Protein AF-A0A561UKR1-F1 (afdb_monomer_lite)

Foldseek 3Di:
DDPLLVVLLVCVVVPHAQVVSCVVSVDDPVSNCCSNVVVVHHDDGDDPPPPVLVVLLVVLCVDPDPVSVVVSVVSVVVVVVVVVVVVVVVVVVVVVVVVVVVVVVVVVVVVVVVVVVVPPPPPPVPPDPDDPFDDPVLVVVLVVVCVVVVHDDDPDDGDDPVSSVVVCVVVVDPPDD

Organism: NCBI:txid281105

InterPro domains:
  IPR036625 E3-binding domain superfamily [G3DSA:4.10.320.10] (138-174)
  IPR055370 Lsr2, DNA-binding domain [PF23359] (135-169)

Secondary structure (DSSP, 8-state):
--HHHHHHHHHHHTT--HHHHHHHH---HHHHHHHHHHTTPPP--------HHHHHHHHHHH-SSHHHHHHHHHHHHHHHHHHHHHHHHHHHHHHHHHHHHHHHHHHHHHHHHHHHHHHS----------PPPPPHHHHHHHHHHHHHTT----SSSPPPHHHHHHHHHHS--S---

Sequence (177 aa):
MDAETAVAVSLYKNGATVADIAEVTGLTQHELAAAVTGTGAPFAVRTPTNDPSGMLITWGQQHGTKGMQRLAETARNALAGLQEAHRNEAVVEAARARVRAAREQLATAEQALRTAQGTAPKKSAAAAPAVPRPDRAEGALIREWARARGHQVGSAGAIAQDLIVAYRAEHPRADAA

pLDDT: mean 85.84, std 14.95, range [32.75, 98.62]

Structure (mmCIF, N/CA/C/O backbone):
data_AF-A0A561UKR1-F1
#
_entry.id   AF-A0A561UKR1-F1
#
loop_
_atom_site.group_PDB
_atom_site.id
_atom_site.type_symbol
_atom_site.label_atom_id
_atom_site.label_alt_id
_atom_site.label_comp_id
_atom_site.label_asym_id
_atom_site.label_entity_id
_atom_site.label_seq_id
_atom_site.pdbx_PDB_ins_code
_atom_site.Cartn_x
_atom_site.Cartn_y
_atom_site.Cartn_z
_atom_site.occupancy
_atom_site.B_iso_or_equiv
_atom_site.auth_seq_id
_atom_site.auth_comp_id
_atom_site.auth_asym_id
_atom_site.auth_atom_id
_atom_site.pdbx_PDB_model_num
ATOM 1 N N . MET A 1 1 ? 21.886 -22.296 24.055 1.00 61.59 1 MET A N 1
ATOM 2 C CA . MET A 1 1 ? 20.785 -21.328 23.889 1.00 61.59 1 MET A CA 1
ATOM 3 C C . MET A 1 1 ? 19.529 -22.119 24.153 1.00 61.59 1 MET A C 1
ATOM 5 O O . MET A 1 1 ? 19.283 -23.075 23.425 1.00 61.59 1 MET A O 1
ATOM 9 N N . ASP A 1 2 ? 18.846 -21.806 25.244 1.00 86.06 2 ASP A N 1
ATOM 10 C CA . ASP A 1 2 ? 17.784 -22.657 25.782 1.00 86.06 2 ASP A CA 1
ATOM 11 C C . ASP A 1 2 ? 16.459 -22.408 25.051 1.00 86.06 2 ASP A C 1
ATOM 13 O O . ASP A 1 2 ? 16.289 -21.382 24.381 1.00 86.06 2 ASP A O 1
ATOM 17 N N . ALA A 1 3 ? 15.537 -23.371 25.121 1.00 88.69 3 ALA A N 1
ATOM 18 C CA . ALA A 1 3 ? 14.294 -23.333 24.350 1.00 88.69 3 ALA A CA 1
ATOM 19 C C . ALA A 1 3 ? 13.429 -22.108 24.702 1.00 88.69 3 ALA A C 1
ATOM 21 O O . ALA A 1 3 ? 12.900 -21.456 23.801 1.00 88.69 3 ALA A O 1
ATOM 22 N N . GLU A 1 4 ? 13.352 -21.743 25.986 1.00 88.88 4 GLU A N 1
ATOM 23 C CA . GLU A 1 4 ? 12.609 -20.565 26.453 1.00 88.88 4 GLU A CA 1
ATOM 24 C C . GLU A 1 4 ? 13.195 -19.270 25.881 1.00 88.88 4 GLU A C 1
ATOM 26 O O . GLU A 1 4 ? 12.467 -18.420 25.372 1.00 88.88 4 GLU A O 1
ATOM 31 N N . THR A 1 5 ? 14.523 -19.159 25.858 1.00 90.06 5 THR A N 1
ATOM 32 C CA . THR A 1 5 ? 15.258 -18.016 25.305 1.00 90.06 5 THR A CA 1
ATOM 33 C C . THR A 1 5 ? 15.008 -17.846 23.805 1.00 90.06 5 THR A C 1
ATOM 35 O O . THR A 1 5 ? 14.832 -16.727 23.319 1.00 90.06 5 THR A O 1
ATOM 38 N N . ALA A 1 6 ? 14.944 -18.948 23.053 1.00 91.44 6 ALA A N 1
ATOM 39 C CA . ALA A 1 6 ? 14.635 -18.917 21.625 1.00 91.44 6 ALA A CA 1
ATOM 40 C C . ALA A 1 6 ? 13.186 -18.469 21.351 1.00 91.44 6 ALA A C 1
ATOM 42 O O . ALA A 1 6 ? 12.951 -17.644 20.461 1.00 91.44 6 ALA A O 1
ATOM 43 N N . VAL A 1 7 ? 12.221 -18.962 22.137 1.00 92.44 7 VAL A N 1
ATOM 44 C CA . VAL A 1 7 ? 10.812 -18.539 22.063 1.00 92.44 7 VAL A CA 1
ATOM 45 C C . VAL A 1 7 ? 10.679 -17.056 22.405 1.00 92.44 7 VAL A C 1
ATOM 47 O O . VAL A 1 7 ? 10.033 -16.311 21.671 1.00 92.44 7 VAL A O 1
ATOM 50 N N . ALA A 1 8 ? 11.356 -16.599 23.454 1.00 91.69 8 ALA A N 1
ATOM 51 C CA . ALA A 1 8 ? 11.307 -15.219 23.910 1.00 91.69 8 ALA A CA 1
ATOM 52 C C . ALA A 1 8 ? 11.859 -14.226 22.871 1.00 91.69 8 ALA A C 1
ATOM 54 O O . ALA A 1 8 ? 11.232 -13.206 22.579 1.00 91.69 8 ALA A O 1
ATOM 55 N N . VAL A 1 9 ? 12.992 -14.553 22.235 1.00 92.25 9 VAL A N 1
ATOM 56 C CA . VAL A 1 9 ? 13.556 -13.747 21.136 1.00 92.25 9 VAL A CA 1
ATOM 57 C C . VAL A 1 9 ? 12.621 -13.731 19.923 1.00 92.25 9 VAL A C 1
ATOM 59 O O . VAL A 1 9 ? 12.484 -12.696 19.267 1.00 92.25 9 VAL A O 1
ATOM 62 N N . SER A 1 10 ? 11.962 -14.852 19.621 1.00 91.81 10 SER A N 1
ATOM 63 C CA . SER A 1 10 ? 10.971 -14.936 18.541 1.00 91.81 10 SER A CA 1
ATOM 64 C C . SER A 1 10 ? 9.760 -14.036 18.814 1.00 91.81 10 SER A C 1
ATOM 66 O O . SER A 1 10 ? 9.402 -13.206 17.977 1.00 91.81 10 SER A O 1
ATOM 68 N N . LEU A 1 11 ? 9.182 -14.117 20.016 1.00 90.75 11 LEU A N 1
ATOM 69 C CA . LEU A 1 11 ? 8.066 -13.271 20.446 1.00 90.75 11 LEU A CA 1
ATOM 70 C C . LEU A 1 11 ? 8.440 -11.781 20.427 1.00 90.75 11 LEU A C 1
ATOM 72 O O . LEU A 1 11 ? 7.670 -10.959 19.928 1.00 90.75 11 LEU A O 1
ATOM 76 N N . TYR A 1 12 ? 9.652 -11.438 20.871 1.00 90.38 12 TYR A N 1
ATOM 77 C CA . TYR A 1 12 ? 10.167 -10.068 20.823 1.00 90.38 12 TYR A CA 1
ATOM 78 C C . TYR A 1 12 ? 10.285 -9.536 19.387 1.00 90.38 12 TYR A C 1
ATOM 80 O O . TYR A 1 12 ? 9.869 -8.411 19.098 1.00 90.38 12 TYR A O 1
ATOM 88 N N . LYS A 1 13 ? 10.798 -10.351 18.454 1.00 88.75 13 LYS A N 1
ATOM 89 C CA . LYS A 1 13 ? 10.875 -9.994 17.024 1.00 88.75 13 LYS A CA 1
ATOM 90 C C . LYS A 1 13 ? 9.493 -9.824 16.392 1.00 88.75 13 LYS A C 1
ATOM 92 O O . LYS A 1 13 ? 9.324 -8.949 15.547 1.00 88.75 13 LYS A O 1
ATOM 97 N N . ASN A 1 14 ? 8.510 -10.592 16.854 1.00 89.12 14 ASN A N 1
ATOM 98 C CA . ASN A 1 14 ? 7.108 -10.469 16.450 1.00 89.12 14 ASN A CA 1
ATOM 99 C C . ASN A 1 14 ? 6.381 -9.297 17.132 1.00 89.12 14 ASN A C 1
ATOM 101 O O . ASN A 1 14 ? 5.219 -9.032 16.836 1.00 89.12 14 ASN A O 1
ATOM 105 N N . GLY A 1 15 ? 7.070 -8.562 18.007 1.00 84.31 15 GLY A N 1
ATOM 106 C CA . GLY A 1 15 ? 6.594 -7.317 18.590 1.00 84.31 15 GLY A CA 1
ATOM 107 C C . GLY A 1 15 ? 5.811 -7.449 19.890 1.00 84.31 15 GLY A C 1
ATOM 108 O O . GLY A 1 15 ? 5.234 -6.446 20.310 1.00 84.31 15 GLY A O 1
ATOM 109 N N . ALA A 1 16 ? 5.823 -8.624 20.529 1.00 85.38 16 ALA A N 1
ATOM 110 C CA . ALA A 1 16 ? 5.281 -8.805 21.874 1.00 85.38 16 ALA A CA 1
ATOM 111 C C . ALA A 1 16 ? 5.989 -7.886 22.884 1.00 85.38 16 ALA A C 1
ATOM 113 O O . ALA A 1 16 ? 7.169 -7.541 22.716 1.00 85.38 16 ALA A O 1
ATOM 114 N N . THR A 1 17 ? 5.271 -7.460 23.926 1.00 88.31 17 THR A N 1
ATOM 115 C CA . THR A 1 17 ? 5.877 -6.628 24.969 1.00 88.31 17 THR A CA 1
ATOM 116 C C . THR A 1 17 ? 6.765 -7.473 25.880 1.00 88.31 17 THR A C 1
ATOM 118 O O . THR A 1 17 ? 6.627 -8.691 25.967 1.00 88.31 17 THR A O 1
ATOM 121 N N . VAL A 1 18 ? 7.695 -6.826 26.588 1.00 88.75 18 VAL A N 1
ATOM 122 C CA . VAL A 1 18 ? 8.564 -7.512 27.561 1.00 88.75 18 VAL A CA 1
ATOM 123 C C . VAL A 1 18 ? 7.737 -8.187 28.662 1.00 88.75 18 VAL A C 1
ATOM 125 O O . VAL A 1 18 ? 8.125 -9.251 29.129 1.00 88.75 18 VAL A O 1
ATOM 128 N N . ALA A 1 19 ? 6.597 -7.597 29.038 1.00 86.75 19 ALA A N 1
ATOM 129 C CA . ALA A 1 19 ? 5.683 -8.160 30.026 1.00 86.75 19 ALA A CA 1
ATOM 130 C C . ALA A 1 19 ? 5.014 -9.447 29.517 1.00 86.75 19 ALA A C 1
ATOM 132 O O . ALA A 1 19 ? 5.069 -10.457 30.211 1.00 86.75 19 ALA A O 1
ATOM 133 N N . ASP A 1 20 ? 4.483 -9.441 28.288 1.00 86.62 20 ASP A N 1
ATOM 134 C CA . ASP A 1 20 ? 3.850 -10.630 27.689 1.00 86.62 20 ASP A CA 1
ATOM 135 C C . ASP A 1 20 ? 4.857 -11.778 27.532 1.00 86.62 20 ASP A C 1
ATOM 137 O O . ASP A 1 20 ? 4.548 -12.947 27.751 1.00 86.62 20 ASP A O 1
ATOM 141 N N . ILE A 1 21 ? 6.096 -11.446 27.158 1.00 89.94 21 ILE A N 1
ATOM 142 C CA . ILE A 1 21 ? 7.167 -12.434 27.011 1.00 89.94 21 ILE A CA 1
ATOM 143 C C . ILE A 1 21 ? 7.551 -13.005 28.376 1.00 89.94 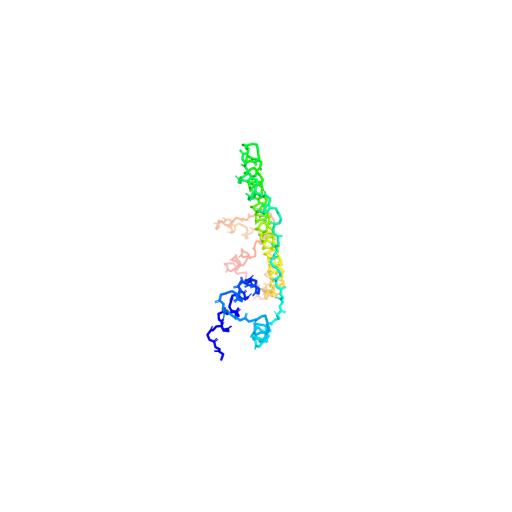21 ILE A C 1
ATOM 145 O O . ILE A 1 21 ? 7.674 -14.219 28.503 1.00 89.94 21 ILE A O 1
ATOM 149 N N . ALA A 1 22 ? 7.696 -12.153 29.394 1.00 90.31 22 ALA A N 1
ATOM 150 C CA . 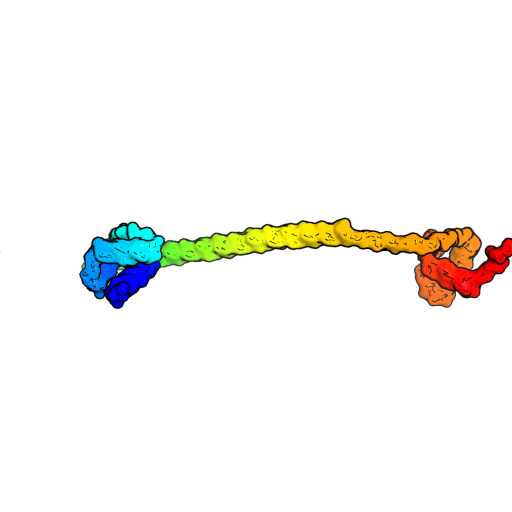ALA A 1 22 ? 8.004 -12.584 30.754 1.00 90.31 22 ALA A CA 1
ATOM 151 C C . ALA A 1 22 ? 6.905 -13.484 31.341 1.00 90.31 22 ALA A C 1
ATOM 153 O O . ALA A 1 22 ? 7.220 -14.455 32.023 1.00 90.31 22 ALA A O 1
ATOM 154 N N . GLU A 1 23 ? 5.633 -13.209 31.042 1.00 91.00 23 GLU A N 1
ATOM 155 C CA . GLU A 1 23 ? 4.504 -14.048 31.461 1.00 91.00 23 GLU A CA 1
ATOM 156 C C . GLU A 1 23 ? 4.547 -15.440 30.811 1.00 91.00 23 GLU A C 1
ATOM 158 O O . GLU A 1 23 ? 4.338 -16.446 31.487 1.00 91.00 23 GLU A O 1
ATOM 163 N N . VAL A 1 24 ? 4.859 -15.515 29.514 1.00 91.31 24 VAL A N 1
ATOM 164 C CA . VAL A 1 24 ? 4.854 -16.779 28.758 1.00 91.31 24 VAL A CA 1
ATOM 165 C C . VAL A 1 24 ? 6.103 -17.622 29.010 1.00 91.31 24 VAL A C 1
ATOM 167 O O . VAL A 1 24 ? 6.012 -18.846 29.075 1.00 91.31 24 VAL A O 1
ATOM 170 N N . THR A 1 25 ? 7.278 -16.999 29.111 1.00 92.19 25 THR A N 1
ATOM 171 C CA . THR A 1 25 ? 8.557 -17.724 29.189 1.00 92.19 25 THR A CA 1
ATOM 172 C C . THR A 1 25 ? 9.159 -17.742 30.589 1.00 92.19 25 THR A C 1
ATOM 174 O O . THR A 1 25 ? 10.189 -18.378 30.782 1.00 92.19 25 THR A O 1
ATOM 177 N N . GLY A 1 26 ? 8.578 -17.014 31.549 1.00 92.06 26 GLY A N 1
ATOM 178 C CA . GLY A 1 26 ? 9.116 -16.864 32.905 1.00 92.06 26 GLY A CA 1
ATOM 179 C C . GLY A 1 26 ? 10.441 -16.095 32.982 1.00 92.06 26 GLY A C 1
ATOM 180 O O . GLY A 1 26 ? 11.027 -16.003 34.058 1.00 92.06 26 GLY A O 1
ATOM 181 N N . LEU A 1 27 ? 10.925 -15.548 31.860 1.00 91.19 27 LEU A N 1
ATOM 182 C CA . LEU A 1 27 ? 12.202 -14.840 31.798 1.00 91.19 27 LEU A CA 1
ATOM 183 C C . LEU A 1 27 ? 12.051 -13.430 32.351 1.00 91.19 27 LEU A C 1
ATOM 185 O O . LEU A 1 27 ? 11.117 -12.697 32.020 1.00 91.19 27 LEU A O 1
ATOM 189 N N . THR A 1 28 ? 13.029 -13.011 33.139 1.00 91.69 28 THR A N 1
ATOM 190 C CA . THR A 1 28 ? 13.120 -11.625 33.581 1.00 91.69 28 THR A CA 1
ATOM 191 C C . THR A 1 28 ? 13.482 -10.704 32.416 1.00 91.69 28 THR A C 1
ATOM 193 O O . THR A 1 28 ? 14.085 -11.103 31.416 1.00 91.69 28 THR A O 1
ATOM 196 N N . GLN A 1 29 ? 13.184 -9.411 32.564 1.00 90.12 29 GLN A N 1
ATOM 197 C CA . GLN A 1 29 ? 13.594 -8.390 31.597 1.00 90.12 29 GLN A CA 1
ATOM 198 C C . GLN A 1 29 ? 15.108 -8.413 31.326 1.00 90.12 29 GLN A C 1
ATOM 200 O O . GLN A 1 29 ? 15.529 -8.158 30.199 1.00 90.12 29 GLN A O 1
ATOM 205 N N . HIS A 1 30 ? 15.925 -8.698 32.345 1.00 91.94 30 HIS A N 1
ATOM 206 C CA . HIS A 1 30 ? 17.378 -8.747 32.203 1.00 91.94 30 HIS A CA 1
ATOM 207 C C . HIS A 1 30 ? 17.823 -9.925 31.326 1.00 91.94 30 HIS A C 1
ATOM 209 O O . HIS A 1 30 ? 18.630 -9.744 30.415 1.00 91.94 30 HIS A O 1
ATOM 215 N N . GLU A 1 31 ? 17.244 -11.106 31.542 1.00 92.38 31 GLU A N 1
ATOM 216 C CA . GLU A 1 31 ? 17.530 -12.304 30.745 1.00 92.38 31 GLU A CA 1
ATOM 217 C C . GLU A 1 31 ? 17.046 -12.146 29.302 1.00 92.38 31 GLU A C 1
ATOM 219 O O . GLU A 1 31 ? 17.773 -12.472 28.363 1.00 92.38 31 GLU A O 1
ATOM 224 N N . LEU A 1 32 ? 15.866 -11.551 29.103 1.00 90.69 32 LEU A N 1
ATOM 225 C CA . LEU A 1 32 ? 15.364 -11.228 27.770 1.00 90.69 32 LEU A CA 1
ATOM 226 C C . LEU A 1 32 ? 16.259 -10.208 27.050 1.00 90.69 32 LEU A C 1
ATOM 228 O O . LEU A 1 32 ? 16.541 -10.360 25.860 1.00 90.69 32 LEU A O 1
ATOM 232 N N . ALA A 1 33 ? 16.734 -9.181 27.759 1.00 91.88 33 ALA A N 1
ATOM 233 C CA . ALA A 1 33 ? 17.645 -8.189 27.199 1.00 91.88 33 ALA A CA 1
ATOM 234 C C . ALA A 1 33 ? 18.963 -8.830 26.753 1.00 91.88 33 ALA A C 1
ATOM 236 O O . ALA A 1 33 ? 19.423 -8.573 25.636 1.00 91.88 33 ALA A O 1
ATOM 237 N N . ALA A 1 34 ? 19.539 -9.704 27.582 1.00 92.44 34 ALA A N 1
ATOM 238 C CA . ALA A 1 34 ? 20.742 -10.461 27.248 1.00 92.44 34 ALA A CA 1
ATOM 239 C C . ALA A 1 34 ? 20.515 -11.382 26.035 1.00 92.44 34 ALA A C 1
ATOM 241 O O . ALA A 1 34 ? 21.342 -11.435 25.126 1.00 92.44 34 ALA A O 1
ATOM 242 N N . ALA A 1 35 ? 19.359 -12.044 25.969 1.00 90.88 35 ALA A N 1
ATOM 243 C CA . ALA A 1 35 ? 18.994 -12.927 24.868 1.00 90.88 35 ALA A CA 1
ATOM 244 C C . ALA A 1 35 ? 18.854 -12.188 23.530 1.00 90.88 35 ALA A C 1
ATOM 246 O O . ALA A 1 35 ? 19.402 -12.615 22.514 1.00 90.88 35 ALA A O 1
ATOM 247 N N . VAL A 1 36 ? 18.140 -11.060 23.522 1.00 90.62 36 VAL A N 1
ATOM 248 C CA . VAL A 1 36 ? 17.907 -10.255 22.316 1.00 90.62 36 VAL A CA 1
ATOM 249 C C . VAL A 1 36 ? 19.209 -9.613 21.835 1.00 90.62 36 VAL A C 1
ATOM 251 O O . VAL A 1 36 ? 19.549 -9.741 20.654 1.00 90.62 36 VAL A O 1
ATOM 254 N N . THR A 1 37 ? 19.977 -8.998 22.739 1.00 91.75 37 THR A N 1
ATOM 255 C CA . THR A 1 37 ? 21.264 -8.368 22.393 1.00 91.75 37 THR A CA 1
ATOM 256 C C . THR A 1 37 ? 22.307 -9.389 21.942 1.00 91.75 37 THR A C 1
ATOM 258 O O . THR A 1 37 ? 23.048 -9.115 20.998 1.00 91.75 37 THR A O 1
ATOM 261 N N . GLY A 1 38 ? 22.295 -10.603 22.503 1.00 88.75 38 GLY A N 1
ATOM 262 C CA . GLY A 1 38 ? 23.124 -11.726 22.054 1.00 88.75 38 GLY A CA 1
ATOM 263 C C . GLY A 1 38 ? 22.870 -12.157 20.604 1.00 88.75 38 GLY A C 1
ATOM 264 O O . GLY A 1 38 ? 23.745 -12.755 19.984 1.00 88.75 38 GLY A O 1
ATOM 265 N N . THR A 1 39 ? 21.715 -11.810 20.022 1.00 88.00 39 THR A N 1
ATOM 266 C CA . THR A 1 39 ? 21.425 -12.030 18.589 1.00 88.00 39 THR A CA 1
ATOM 267 C C . THR A 1 39 ? 21.820 -10.862 17.680 1.00 88.00 39 THR A C 1
ATOM 269 O O . THR A 1 39 ? 21.531 -10.896 16.485 1.00 88.00 39 THR A O 1
ATOM 272 N N . GLY A 1 40 ? 22.452 -9.820 18.229 1.00 87.62 40 GLY A N 1
ATOM 273 C CA . GLY A 1 40 ? 22.798 -8.592 17.507 1.00 87.62 40 GLY A CA 1
ATOM 274 C C . GLY A 1 40 ? 21.616 -7.643 17.284 1.00 87.62 40 GLY A C 1
ATOM 275 O O . GLY A 1 40 ? 21.753 -6.652 16.571 1.00 87.62 40 GLY A O 1
ATOM 276 N N . ALA A 1 41 ? 20.453 -7.927 17.880 1.00 85.00 41 ALA A N 1
ATOM 277 C CA . ALA A 1 41 ? 19.281 -7.066 17.801 1.00 85.00 41 ALA A CA 1
ATOM 278 C C . ALA A 1 41 ? 19.264 -6.051 18.961 1.00 85.00 41 ALA A C 1
ATOM 280 O O . ALA A 1 41 ? 19.576 -6.413 20.098 1.00 85.00 41 ALA A O 1
ATOM 281 N N . PRO A 1 42 ? 18.864 -4.788 18.722 1.00 86.44 42 PRO A N 1
ATOM 282 C CA . PRO A 1 42 ? 18.699 -3.822 19.797 1.00 86.44 42 PRO A CA 1
ATOM 283 C C . PRO A 1 42 ? 17.514 -4.213 20.691 1.00 86.44 42 PRO A C 1
ATOM 285 O O . PRO A 1 42 ? 16.387 -4.423 20.223 1.00 86.44 42 PRO A O 1
ATOM 288 N N . PHE A 1 43 ? 17.768 -4.291 21.995 1.00 89.25 43 PHE A N 1
ATOM 289 C CA . PHE A 1 43 ? 16.722 -4.468 22.992 1.00 89.25 43 PHE A CA 1
ATOM 290 C C . PHE A 1 43 ? 16.117 -3.113 23.372 1.00 89.25 43 PHE A C 1
ATOM 292 O O . PHE A 1 43 ? 16.828 -2.177 23.729 1.00 89.25 43 PHE A O 1
ATOM 299 N N . ALA A 1 44 ? 14.796 -3.023 23.308 1.00 85.31 44 ALA A N 1
ATOM 300 C CA . ALA A 1 44 ? 14.007 -1.865 23.672 1.00 85.31 44 ALA A CA 1
ATOM 301 C C . ALA A 1 44 ? 12.779 -2.350 24.441 1.00 85.31 44 ALA A C 1
ATOM 303 O O . ALA A 1 44 ? 12.026 -3.206 23.971 1.00 85.31 44 ALA A O 1
ATOM 304 N N . VAL A 1 45 ? 12.568 -1.786 25.628 1.00 79.62 45 VAL A N 1
ATOM 305 C CA . VAL A 1 45 ? 11.369 -2.067 26.416 1.00 79.62 45 VAL A CA 1
ATOM 306 C C . VAL A 1 45 ? 10.187 -1.416 25.711 1.00 79.62 45 VAL A C 1
ATOM 308 O O . VAL A 1 45 ? 10.051 -0.194 25.702 1.00 79.62 45 VAL A O 1
ATOM 311 N N . ARG A 1 46 ? 9.335 -2.238 25.099 1.00 73.75 46 ARG A N 1
ATOM 312 C CA . ARG A 1 46 ? 8.042 -1.791 24.585 1.00 73.75 46 ARG A CA 1
ATOM 313 C C . ARG A 1 46 ? 7.099 -1.705 25.770 1.00 73.75 46 ARG A C 1
ATOM 315 O O . ARG A 1 46 ? 6.735 -2.734 26.338 1.00 73.75 46 ARG A O 1
ATOM 322 N N . THR A 1 47 ? 6.750 -0.492 26.174 1.00 63.03 47 THR A N 1
ATOM 323 C CA . THR A 1 47 ? 5.665 -0.313 27.130 1.00 63.03 47 THR A CA 1
ATOM 324 C C . THR A 1 47 ? 4.363 -0.754 26.464 1.00 63.03 47 THR A C 1
ATOM 326 O O . THR A 1 47 ? 4.171 -0.474 25.273 1.00 63.03 47 THR A O 1
ATOM 329 N N . PRO A 1 48 ? 3.466 -1.450 27.187 1.00 61.72 48 PRO A N 1
ATOM 330 C CA . PRO A 1 48 ? 2.111 -1.622 26.702 1.00 61.72 48 PRO A CA 1
ATOM 331 C C . PRO A 1 48 ? 1.589 -0.219 26.427 1.00 61.72 48 PRO A C 1
ATOM 333 O O . PRO A 1 48 ? 1.582 0.650 27.304 1.00 61.72 48 PRO A O 1
ATOM 336 N N . THR A 1 49 ? 1.256 0.040 25.167 1.00 61.03 49 THR A N 1
ATOM 337 C CA . THR A 1 49 ? 0.557 1.267 24.828 1.00 61.03 49 THR A CA 1
ATOM 338 C C . THR A 1 49 ? -0.775 1.134 25.537 1.00 61.03 49 THR A C 1
ATOM 340 O O . THR A 1 49 ? -1.617 0.349 25.110 1.00 61.03 49 THR A O 1
ATOM 343 N N . ASN A 1 50 ? -0.928 1.817 26.675 1.00 66.44 50 ASN A N 1
ATOM 344 C CA . ASN A 1 50 ? -2.246 2.040 27.239 1.00 66.44 50 ASN A CA 1
ATOM 345 C C . ASN A 1 50 ? -3.063 2.600 26.079 1.00 66.44 50 ASN A C 1
ATOM 347 O O . ASN A 1 50 ? -2.709 3.650 25.545 1.00 66.44 50 ASN A O 1
ATOM 351 N N . ASP A 1 51 ? -4.067 1.854 25.630 1.00 81.44 51 ASP A N 1
ATOM 352 C CA . ASP A 1 51 ? -5.058 2.324 24.676 1.00 81.44 51 ASP A CA 1
ATOM 353 C C . ASP A 1 51 ? -6.212 2.898 25.507 1.00 81.44 51 ASP A C 1
ATOM 355 O O . ASP A 1 51 ? -7.187 2.190 25.790 1.00 81.44 51 ASP A O 1
ATOM 359 N N . PRO A 1 52 ? -6.102 4.159 25.981 1.00 84.50 52 PRO A N 1
ATOM 360 C CA . PRO A 1 52 ? -7.133 4.758 26.816 1.00 84.50 52 PRO A CA 1
ATOM 361 C C . PRO A 1 52 ? -8.478 4.787 26.086 1.00 84.50 52 PRO A C 1
ATOM 363 O O . PRO A 1 52 ? -9.524 4.679 26.721 1.00 84.50 52 PRO A O 1
ATOM 366 N N . SER A 1 53 ? -8.462 4.873 24.754 1.00 86.31 53 SER A N 1
ATOM 367 C CA . SER A 1 53 ? -9.665 4.862 23.924 1.00 86.31 53 SER A CA 1
ATOM 368 C C . SER A 1 53 ? -10.340 3.490 23.958 1.00 86.31 53 SER A C 1
ATOM 370 O O . SER A 1 53 ? -11.542 3.405 24.211 1.00 86.31 53 SER A O 1
ATOM 372 N N . GLY A 1 54 ? -9.574 2.410 23.779 1.00 89.00 54 GLY A N 1
ATOM 373 C CA . GLY A 1 54 ? -10.064 1.034 23.891 1.00 89.00 54 GLY A CA 1
ATOM 374 C C . GLY A 1 54 ? -10.626 0.711 25.279 1.00 89.00 54 GLY A C 1
ATOM 375 O O . GLY A 1 54 ? -11.693 0.095 25.391 1.00 89.00 54 GLY A O 1
ATOM 376 N N . MET A 1 55 ? -9.976 1.197 26.341 1.00 92.69 55 MET A N 1
ATOM 377 C CA . MET A 1 55 ? -10.470 1.051 27.716 1.00 92.69 55 MET A CA 1
ATOM 378 C C . MET A 1 55 ? -11.802 1.784 27.936 1.00 92.69 55 MET A C 1
ATOM 380 O O . MET A 1 55 ? -12.734 1.204 28.494 1.00 92.69 55 MET A O 1
ATOM 384 N N . LEU A 1 56 ? -11.929 3.029 27.461 1.00 95.19 56 LEU A N 1
ATOM 385 C CA . LEU A 1 56 ? -13.166 3.813 27.573 1.00 95.19 56 LEU A CA 1
ATOM 386 C C . LEU A 1 56 ? -14.323 3.195 26.780 1.00 95.19 56 LEU A C 1
ATOM 388 O O . LEU A 1 56 ? -15.454 3.163 27.266 1.00 95.19 56 LEU A O 1
ATOM 392 N N . ILE A 1 57 ? -14.049 2.667 25.585 1.00 95.81 57 ILE A N 1
ATOM 393 C CA . ILE A 1 57 ? -15.051 1.961 24.776 1.00 95.81 57 ILE A CA 1
ATOM 394 C C . ILE A 1 57 ? -15.518 0.693 25.498 1.00 95.81 57 ILE A C 1
ATOM 396 O O . ILE A 1 57 ? -16.720 0.441 25.574 1.00 95.81 57 ILE A O 1
ATOM 400 N N . THR A 1 58 ? -14.591 -0.075 26.074 1.00 96.06 58 THR A N 1
ATOM 401 C CA . THR A 1 58 ? -14.918 -1.292 26.835 1.00 96.06 58 THR A CA 1
ATOM 402 C C . THR A 1 58 ? -15.777 -0.967 28.060 1.00 96.06 58 THR A C 1
ATOM 404 O O . THR A 1 58 ? -16.810 -1.601 28.280 1.00 96.06 58 THR A O 1
ATOM 407 N N . TRP A 1 59 ? -15.414 0.074 28.815 1.00 96.88 59 TRP A N 1
ATOM 408 C CA . TRP A 1 59 ? -16.214 0.569 29.937 1.00 96.88 59 TRP A CA 1
ATOM 409 C C . TRP A 1 59 ? -17.615 1.020 29.491 1.00 96.88 59 TRP A C 1
ATOM 411 O O . TRP A 1 59 ? -18.616 0.646 30.103 1.00 96.88 59 TRP A O 1
ATOM 421 N N . GLY A 1 60 ? -17.711 1.764 28.384 1.00 97.25 60 GLY A N 1
ATOM 422 C CA . GLY A 1 60 ? -18.984 2.247 27.847 1.00 97.25 60 GLY A CA 1
ATOM 423 C C . GLY A 1 60 ? -19.924 1.123 27.392 1.00 97.25 60 GLY A C 1
ATOM 424 O O . GLY A 1 60 ? -21.138 1.231 27.565 1.00 97.25 60 GLY A O 1
ATOM 425 N N . GLN A 1 61 ? -19.383 0.013 26.879 1.00 96.75 61 GLN A N 1
ATOM 426 C CA . GLN A 1 61 ? -20.157 -1.183 26.513 1.00 96.75 61 GLN A CA 1
ATOM 427 C C . GLN A 1 61 ? -20.728 -1.919 27.732 1.00 96.75 61 GLN A C 1
ATOM 429 O O . GLN A 1 61 ? -21.839 -2.443 27.668 1.00 96.75 61 GLN A O 1
ATOM 434 N N . GLN A 1 62 ? -19.990 -1.941 28.842 1.00 97.25 62 GLN A N 1
ATOM 435 C CA . GLN A 1 62 ? -20.414 -2.569 30.098 1.00 97.25 62 GLN A CA 1
ATOM 436 C C . GLN A 1 62 ? -21.321 -1.660 30.942 1.00 97.25 62 GLN A C 1
ATOM 438 O O . GLN A 1 62 ? -21.847 -2.080 31.972 1.00 97.25 62 GLN A O 1
ATOM 443 N N . HIS A 1 63 ? -21.532 -0.414 30.512 1.00 97.25 63 HIS A N 1
ATOM 444 C CA . HIS A 1 63 ? -22.334 0.555 31.243 1.00 97.25 63 HIS A CA 1
ATOM 445 C C . HIS A 1 63 ? -23.813 0.139 31.313 1.00 97.25 63 HIS A C 1
ATOM 447 O O . HIS A 1 63 ? -24.377 -0.373 30.346 1.00 97.25 63 HIS A O 1
ATOM 453 N N . GLY A 1 64 ? -24.484 0.415 32.436 1.00 96.25 64 GLY A N 1
ATOM 454 C CA . GLY A 1 64 ? -25.883 0.011 32.658 1.00 96.25 64 GLY A CA 1
ATOM 455 C C . GLY A 1 64 ? -26.922 0.770 31.817 1.00 96.25 64 GLY A C 1
ATOM 456 O O . GLY A 1 64 ? -28.072 0.349 31.717 1.00 96.25 64 GLY A O 1
ATOM 457 N N . THR A 1 65 ? -26.538 1.886 31.191 1.00 98.38 65 THR A N 1
ATOM 458 C CA . THR A 1 65 ? -27.446 2.729 30.396 1.00 98.38 65 THR A CA 1
ATOM 459 C C . THR A 1 65 ? -27.274 2.497 28.895 1.00 98.38 65 THR A C 1
ATOM 461 O O . THR A 1 65 ? -26.162 2.462 28.369 1.00 98.38 65 THR A O 1
ATOM 464 N N . LYS A 1 66 ? -28.391 2.420 28.159 1.00 98.06 66 LYS A N 1
ATOM 465 C CA . LYS A 1 66 ? -28.384 2.196 26.700 1.00 98.06 66 LYS A CA 1
ATOM 466 C C . LYS A 1 66 ? -27.713 3.316 25.900 1.00 98.06 66 LYS A C 1
ATOM 468 O O . LYS A 1 66 ? -27.166 3.048 24.836 1.00 98.06 66 LYS A O 1
ATOM 473 N N . GLY A 1 67 ? -27.735 4.551 26.405 1.00 97.81 67 GLY A N 1
ATOM 474 C CA . GLY A 1 67 ? -27.065 5.686 25.763 1.00 97.81 67 GLY A CA 1
ATOM 475 C C . GLY A 1 67 ? -25.548 5.504 25.682 1.00 97.81 67 GLY A C 1
ATOM 476 O O . GLY A 1 67 ? -24.974 5.674 24.611 1.00 97.81 67 GLY A O 1
ATOM 477 N N . MET A 1 68 ? -24.915 5.078 26.781 1.00 97.75 68 MET A N 1
ATOM 478 C CA . MET A 1 68 ? -23.464 4.849 26.823 1.00 97.75 68 MET A CA 1
ATOM 479 C C . MET A 1 68 ? -23.046 3.644 25.980 1.00 97.75 68 MET A C 1
ATOM 481 O O . MET A 1 68 ? -22.063 3.729 25.248 1.00 97.75 68 MET A O 1
ATOM 485 N N . GLN A 1 69 ? -23.848 2.574 25.986 1.00 98.19 69 GLN A N 1
ATOM 486 C CA . GLN A 1 69 ? -23.616 1.408 25.125 1.00 98.19 69 GLN A CA 1
ATOM 487 C C . GLN A 1 69 ? -23.603 1.802 23.638 1.00 98.19 69 GLN A C 1
ATOM 489 O O . GLN A 1 69 ? -22.668 1.459 22.915 1.00 98.19 69 GLN A O 1
ATOM 494 N N . ARG A 1 70 ? -24.595 2.590 23.192 1.00 98.38 70 ARG A N 1
ATOM 495 C CA . ARG A 1 70 ? -24.667 3.094 21.806 1.00 98.38 70 ARG A CA 1
ATOM 496 C C . ARG A 1 70 ? -23.502 4.016 21.454 1.00 98.38 70 ARG A C 1
ATOM 498 O O . ARG A 1 70 ? -22.990 3.953 20.337 1.00 98.38 70 ARG A O 1
ATOM 505 N N . LEU A 1 71 ? -23.078 4.870 22.388 1.00 98.06 71 LEU A N 1
ATOM 506 C CA . LEU A 1 71 ? -21.936 5.759 22.178 1.00 98.06 71 LEU A CA 1
ATOM 507 C C . LEU A 1 71 ? -20.641 4.959 21.988 1.00 98.06 71 LEU A C 1
ATOM 509 O O . LEU A 1 71 ? -19.885 5.233 21.059 1.00 98.06 71 LEU A O 1
ATOM 513 N N . ALA A 1 72 ? -20.418 3.934 22.813 1.00 97.69 72 ALA A N 1
ATOM 514 C CA . ALA A 1 72 ? -19.254 3.063 22.702 1.00 97.69 72 ALA A CA 1
ATOM 515 C C . ALA A 1 72 ? -19.247 2.251 21.396 1.00 97.69 72 ALA A C 1
ATOM 517 O O . ALA A 1 72 ? -18.203 2.110 20.758 1.00 97.69 72 ALA A O 1
ATOM 518 N N . GLU A 1 73 ? -20.405 1.752 20.959 1.00 97.69 73 GLU A N 1
ATOM 519 C CA . GLU A 1 73 ? -20.548 1.078 19.664 1.00 97.69 73 GLU A CA 1
ATOM 520 C C . GLU A 1 73 ? -20.245 2.025 18.493 1.00 97.69 73 GLU A C 1
ATOM 522 O O . GLU A 1 73 ? -19.473 1.686 17.596 1.00 97.69 73 GLU A O 1
ATOM 527 N N . THR A 1 74 ? -20.770 3.252 18.544 1.00 98.12 74 THR A N 1
ATOM 528 C CA . THR A 1 74 ? -20.499 4.288 17.536 1.00 98.12 74 THR A CA 1
ATOM 529 C C . THR A 1 74 ? -19.008 4.619 17.471 1.00 98.12 74 THR A C 1
ATOM 531 O O . THR A 1 74 ? -18.432 4.660 16.385 1.00 98.12 74 THR A O 1
ATOM 534 N N . ALA A 1 75 ? -18.360 4.799 18.625 1.00 97.56 75 ALA A N 1
ATOM 535 C CA . ALA A 1 75 ? -16.927 5.068 18.708 1.00 97.56 75 ALA A CA 1
ATOM 536 C C . ALA A 1 75 ? -16.091 3.913 18.136 1.00 97.56 75 ALA A C 1
ATOM 538 O O . ALA A 1 75 ? -15.154 4.150 17.374 1.00 97.56 75 ALA A O 1
ATOM 539 N N . ARG A 1 76 ? -16.461 2.660 18.434 1.00 96.50 76 ARG A N 1
ATOM 540 C CA . ARG A 1 76 ? -15.802 1.474 17.870 1.00 96.50 76 ARG A CA 1
ATOM 541 C C . ARG A 1 76 ? -15.899 1.448 16.345 1.00 96.50 76 ARG A C 1
ATOM 543 O O . ARG A 1 76 ? -14.892 1.228 15.678 1.00 96.50 76 ARG A O 1
ATOM 550 N N . ASN A 1 77 ? -17.087 1.700 15.802 1.00 97.50 77 ASN A N 1
ATOM 551 C CA . ASN A 1 77 ? -17.307 1.720 14.357 1.00 97.50 77 ASN A CA 1
ATOM 552 C C . ASN A 1 77 ? -16.526 2.859 13.684 1.00 97.50 77 ASN A C 1
ATOM 554 O O . ASN A 1 77 ? -15.913 2.650 12.639 1.00 97.50 77 ASN A O 1
ATOM 558 N N . ALA A 1 78 ? -16.477 4.040 14.308 1.00 97.62 78 ALA A N 1
ATOM 559 C CA . ALA A 1 78 ? -15.693 5.169 13.814 1.00 97.62 78 ALA A CA 1
ATOM 560 C C . ALA A 1 78 ? -14.184 4.865 13.791 1.00 97.62 78 ALA A C 1
ATOM 562 O O . ALA A 1 78 ? -13.520 5.135 12.791 1.00 97.62 78 ALA A O 1
ATOM 563 N N . LEU A 1 79 ? -13.645 4.253 14.852 1.00 96.56 79 LEU A N 1
ATOM 564 C CA . LEU A 1 79 ? -12.239 3.836 14.894 1.00 96.56 79 LEU A CA 1
ATOM 565 C C . LEU A 1 79 ? -11.923 2.781 13.833 1.00 96.56 79 LEU A C 1
ATOM 567 O O . LEU A 1 79 ? -10.898 2.888 13.163 1.00 96.56 79 LEU A O 1
ATOM 571 N N . ALA A 1 80 ? -12.804 1.796 13.641 1.00 94.31 80 ALA A N 1
ATOM 572 C CA . ALA A 1 80 ? -12.643 0.802 12.584 1.00 94.31 80 ALA A CA 1
ATOM 573 C C . ALA A 1 80 ? -12.601 1.461 11.193 1.00 94.31 80 ALA A C 1
ATOM 575 O O . ALA A 1 80 ? -11.716 1.146 10.395 1.00 94.31 80 ALA A O 1
ATOM 576 N N . GLY A 1 81 ? -13.487 2.432 10.942 1.00 96.88 81 GLY A N 1
ATOM 577 C CA . GLY A 1 81 ? -13.504 3.211 9.703 1.00 96.88 81 GLY A CA 1
ATOM 578 C C . GLY A 1 81 ? -12.224 4.024 9.482 1.00 96.88 81 GLY A C 1
ATOM 579 O O . GLY A 1 81 ? -11.663 3.997 8.390 1.00 96.88 81 GLY A O 1
ATOM 580 N N . LEU A 1 82 ? -11.703 4.692 10.517 1.00 97.50 82 LEU A N 1
ATOM 581 C CA . LEU A 1 82 ? -10.433 5.428 10.430 1.00 97.50 82 LEU A CA 1
ATOM 582 C C . LEU A 1 82 ? -9.241 4.502 10.164 1.00 97.50 82 LEU A C 1
ATOM 584 O O . LEU A 1 82 ? -8.380 4.819 9.345 1.00 97.50 82 LEU A O 1
ATOM 588 N N . GLN A 1 83 ? -9.195 3.342 10.822 1.00 96.00 83 GLN A N 1
ATOM 589 C CA . GLN A 1 83 ? -8.147 2.349 10.586 1.00 96.00 83 GLN A CA 1
ATOM 590 C C . GLN A 1 83 ? -8.186 1.811 9.152 1.00 96.00 83 GLN A C 1
ATOM 592 O O . GLN A 1 83 ? -7.138 1.597 8.542 1.00 96.00 83 GLN A O 1
ATOM 597 N N . GLU A 1 84 ? -9.378 1.584 8.604 1.00 95.31 84 GLU A N 1
ATOM 598 C CA . GLU A 1 84 ? -9.545 1.176 7.212 1.00 95.31 84 GLU A CA 1
ATOM 599 C C . GLU A 1 84 ? -9.114 2.274 6.236 1.00 95.31 84 GLU A C 1
ATOM 601 O O . GLU A 1 84 ? -8.334 1.993 5.325 1.00 95.31 84 GLU A O 1
ATOM 606 N N . ALA A 1 85 ? -9.528 3.522 6.467 1.00 95.94 85 ALA A N 1
ATOM 607 C CA . ALA A 1 85 ? -9.104 4.667 5.665 1.00 95.94 85 ALA A CA 1
ATOM 608 C C . ALA A 1 85 ? -7.574 4.806 5.644 1.00 95.94 85 ALA A C 1
ATOM 610 O O . ALA A 1 85 ? -6.980 4.882 4.571 1.00 95.94 85 ALA A O 1
ATOM 611 N N . HIS A 1 86 ? -6.925 4.715 6.807 1.00 96.69 86 HIS A N 1
ATOM 612 C CA . HIS A 1 86 ? -5.468 4.778 6.913 1.00 96.69 86 HIS A CA 1
ATOM 613 C C . HIS A 1 86 ? -4.767 3.637 6.149 1.00 96.69 86 HIS A C 1
ATOM 615 O O . HIS A 1 86 ? -3.770 3.856 5.460 1.00 96.69 86 HIS A O 1
ATOM 621 N N . ARG A 1 87 ? -5.289 2.402 6.221 1.00 96.56 87 ARG A N 1
ATOM 622 C CA . ARG A 1 87 ? -4.755 1.281 5.421 1.00 96.56 87 ARG A CA 1
ATOM 623 C C . ARG A 1 87 ? -4.906 1.542 3.922 1.00 96.56 87 ARG A C 1
ATOM 625 O O . ARG A 1 87 ? -3.969 1.289 3.167 1.00 96.56 87 ARG A O 1
ATOM 632 N N . ASN A 1 88 ? -6.053 2.063 3.498 1.00 94.94 88 ASN A N 1
ATOM 633 C CA . ASN A 1 88 ? -6.310 2.383 2.097 1.00 94.94 88 ASN A CA 1
ATOM 634 C C . ASN A 1 88 ? -5.378 3.491 1.591 1.00 94.94 88 ASN A C 1
ATOM 636 O O . ASN A 1 88 ? -4.810 3.358 0.508 1.00 94.94 88 ASN A O 1
ATOM 640 N N . GLU A 1 89 ? -5.149 4.537 2.385 1.00 96.81 89 GLU A N 1
ATOM 641 C CA . GLU A 1 89 ? -4.173 5.585 2.074 1.00 96.81 89 GLU A CA 1
ATOM 642 C C . GLU A 1 89 ? -2.764 5.011 1.895 1.00 96.81 89 GLU A C 1
ATOM 644 O O . GLU A 1 89 ? -2.107 5.301 0.894 1.00 96.81 89 GLU A O 1
ATOM 649 N N . ALA A 1 90 ? -2.323 4.123 2.791 1.00 93.88 90 ALA A N 1
ATOM 650 C CA . ALA A 1 90 ? -1.024 3.463 2.667 1.00 93.88 90 ALA A CA 1
ATOM 651 C C . ALA A 1 90 ? -0.907 2.633 1.372 1.00 93.88 90 ALA A C 1
ATOM 653 O O . ALA A 1 90 ? 0.122 2.675 0.691 1.00 93.88 90 ALA A O 1
ATOM 654 N N . VAL A 1 91 ? -1.968 1.915 0.986 1.00 96.88 91 VAL A N 1
ATOM 655 C CA . VAL A 1 91 ? -2.020 1.166 -0.283 1.00 96.88 91 VAL A CA 1
ATOM 656 C C . VAL A 1 91 ? -1.934 2.109 -1.486 1.00 96.88 91 VAL A C 1
ATOM 658 O O . VAL A 1 91 ? -1.195 1.828 -2.437 1.00 96.88 91 VAL A O 1
ATOM 661 N N . VAL A 1 92 ? -2.653 3.234 -1.450 1.00 97.38 92 VAL A N 1
ATOM 662 C CA . VAL A 1 92 ? -2.639 4.250 -2.513 1.00 97.38 92 VAL A CA 1
ATOM 663 C C . VAL A 1 92 ? -1.256 4.879 -2.646 1.00 97.38 92 VAL A C 1
ATOM 665 O O . VAL A 1 92 ? -0.741 4.971 -3.761 1.00 97.38 92 VAL A O 1
ATOM 668 N N . GLU A 1 93 ? -0.613 5.257 -1.544 1.00 96.25 93 GLU A N 1
ATOM 669 C CA . GLU A 1 93 ? 0.738 5.821 -1.573 1.00 96.25 93 GLU A CA 1
ATOM 670 C C . GLU A 1 93 ? 1.772 4.816 -2.093 1.00 96.25 93 GLU A C 1
ATOM 672 O O . GLU A 1 93 ? 2.591 5.156 -2.952 1.00 96.25 93 GLU A O 1
ATOM 677 N N . ALA A 1 94 ? 1.680 3.546 -1.691 1.00 95.62 94 ALA A N 1
ATOM 678 C CA . ALA A 1 94 ? 2.528 2.487 -2.235 1.00 95.62 94 ALA A CA 1
ATOM 679 C C . ALA A 1 94 ? 2.296 2.264 -3.742 1.00 95.62 94 ALA A C 1
ATOM 681 O O . ALA A 1 94 ? 3.234 1.996 -4.498 1.00 95.62 94 ALA A O 1
ATOM 682 N N . ALA A 1 95 ? 1.052 2.369 -4.219 1.00 97.38 95 ALA A N 1
ATOM 683 C CA . ALA A 1 95 ? 0.743 2.310 -5.647 1.00 97.38 95 ALA A CA 1
ATOM 684 C C . ALA A 1 95 ? 1.305 3.525 -6.403 1.00 97.38 95 ALA A C 1
ATOM 686 O O . ALA A 1 95 ? 1.945 3.359 -7.443 1.00 97.38 95 ALA A O 1
ATOM 687 N N . ARG A 1 96 ? 1.149 4.738 -5.859 1.00 98.31 96 ARG A N 1
ATOM 688 C CA . ARG A 1 96 ? 1.724 5.971 -6.420 1.00 98.31 96 ARG A CA 1
ATOM 689 C C . ARG A 1 96 ? 3.246 5.887 -6.512 1.00 98.31 96 ARG A C 1
ATOM 691 O O . ARG A 1 96 ? 3.808 6.258 -7.540 1.00 98.31 96 ARG A O 1
ATOM 698 N N . ALA A 1 97 ? 3.907 5.352 -5.486 1.00 98.25 97 ALA A N 1
ATOM 699 C CA . ALA A 1 97 ? 5.349 5.126 -5.492 1.00 98.25 97 ALA A CA 1
ATOM 700 C C . ALA A 1 97 ? 5.782 4.178 -6.622 1.00 98.25 97 ALA A C 1
ATOM 702 O O . ALA A 1 97 ? 6.704 4.504 -7.369 1.00 98.25 97 ALA A O 1
ATOM 703 N N . ARG A 1 98 ? 5.068 3.060 -6.815 1.00 98.19 98 ARG A N 1
ATOM 704 C CA . ARG A 1 98 ? 5.328 2.123 -7.923 1.00 98.19 98 ARG A CA 1
ATOM 705 C C . ARG A 1 98 ? 5.166 2.779 -9.293 1.00 98.19 98 ARG A C 1
ATOM 707 O O . ARG A 1 98 ? 6.004 2.572 -10.164 1.00 98.19 98 ARG A O 1
ATOM 714 N N . VAL A 1 99 ? 4.134 3.604 -9.479 1.00 98.62 99 VAL A N 1
ATOM 715 C CA . VAL A 1 99 ? 3.925 4.343 -10.737 1.00 98.62 99 VAL A CA 1
ATOM 716 C C . VAL A 1 99 ? 5.064 5.328 -11.007 1.00 98.62 99 VAL A C 1
ATOM 718 O O . VAL A 1 99 ? 5.519 5.422 -12.145 1.00 98.62 99 VAL A O 1
ATOM 721 N N . ARG A 1 100 ? 5.549 6.050 -9.986 1.00 98.62 100 ARG A N 1
ATOM 722 C CA . ARG A 1 100 ? 6.705 6.951 -10.141 1.00 98.62 100 ARG A CA 1
ATOM 723 C C . ARG A 1 100 ? 7.956 6.185 -10.573 1.00 98.62 100 ARG A C 1
ATOM 725 O O . ARG A 1 100 ? 8.535 6.531 -11.597 1.00 98.62 100 ARG A O 1
ATOM 732 N N . ALA A 1 101 ? 8.290 5.099 -9.876 1.00 98.12 101 ALA A N 1
ATOM 733 C CA . ALA A 1 101 ? 9.446 4.266 -10.212 1.00 98.12 101 ALA A CA 1
ATOM 734 C C . ALA A 1 101 ? 9.360 3.695 -11.640 1.00 98.12 101 ALA A C 1
ATOM 736 O O . ALA A 1 101 ? 10.328 3.743 -12.395 1.00 98.12 101 ALA A O 1
ATOM 737 N N . ALA A 1 102 ? 8.183 3.214 -12.053 1.00 98.06 102 ALA A N 1
ATOM 738 C CA . ALA A 1 102 ? 7.977 2.704 -13.408 1.00 98.06 102 ALA A CA 1
ATOM 739 C C . ALA A 1 102 ? 8.174 3.789 -14.485 1.00 98.06 102 ALA A C 1
ATOM 741 O O . ALA A 1 102 ? 8.727 3.515 -15.548 1.00 98.06 102 ALA A O 1
ATOM 742 N N . ARG A 1 103 ? 7.759 5.035 -14.216 1.00 98.38 103 ARG A N 1
ATOM 743 C CA . ARG A 1 103 ? 7.977 6.163 -15.138 1.00 98.38 103 ARG A CA 1
ATOM 744 C C . ARG A 1 103 ? 9.452 6.529 -15.270 1.00 98.38 103 ARG A C 1
ATOM 746 O O . ARG A 1 103 ? 9.901 6.799 -16.377 1.00 98.38 103 ARG A O 1
ATOM 753 N N . GLU A 1 104 ? 10.205 6.511 -14.175 1.00 98.44 104 GLU A N 1
ATOM 754 C CA . GLU A 1 104 ? 11.656 6.747 -14.196 1.00 98.44 104 GLU A CA 1
ATOM 755 C C . GLU A 1 104 ? 12.390 5.663 -14.998 1.00 98.44 104 GLU A C 1
ATOM 757 O O . GLU A 1 104 ? 13.271 5.964 -15.811 1.00 98.44 104 GLU A O 1
ATOM 762 N N . GLN A 1 105 ? 11.981 4.402 -14.836 1.00 97.81 105 GLN A N 1
ATOM 763 C CA . GLN A 1 105 ? 12.500 3.286 -15.627 1.00 97.81 105 GLN A CA 1
ATOM 764 C C . GLN A 1 105 ? 12.182 3.448 -17.115 1.00 97.81 105 GLN A C 1
ATOM 766 O O . GLN A 1 105 ? 13.075 3.276 -17.945 1.00 97.81 105 GLN A O 1
ATOM 771 N N . LEU A 1 106 ? 10.947 3.829 -17.459 1.00 97.69 106 LEU A N 1
ATOM 772 C CA . LEU A 1 106 ? 10.554 4.088 -18.844 1.00 97.69 106 LEU A CA 1
ATOM 773 C C . LEU A 1 106 ? 11.385 5.221 -19.456 1.00 97.69 106 LEU A C 1
ATOM 775 O O . LEU A 1 106 ? 11.957 5.038 -20.526 1.00 97.69 106 LEU A O 1
ATOM 779 N N . ALA A 1 107 ? 11.523 6.350 -18.757 1.00 97.62 107 ALA A N 1
ATOM 780 C CA . ALA A 1 107 ? 12.322 7.481 -19.226 1.00 97.62 107 ALA A CA 1
ATOM 781 C C . ALA A 1 107 ? 13.790 7.085 -19.467 1.00 97.62 107 ALA A C 1
ATOM 783 O O . ALA A 1 107 ? 14.397 7.477 -20.467 1.00 97.62 107 ALA A O 1
ATOM 784 N N . THR A 1 108 ? 14.349 6.251 -18.586 1.00 97.56 108 THR A N 1
ATOM 785 C CA . THR A 1 108 ? 15.704 5.703 -18.739 1.00 97.56 108 THR A CA 1
ATOM 786 C C . THR A 1 108 ? 15.803 4.782 -19.958 1.00 97.56 108 THR A C 1
ATOM 788 O O . THR A 1 108 ? 16.740 4.903 -20.748 1.00 97.56 108 THR A O 1
ATOM 791 N N . ALA A 1 109 ? 14.825 3.895 -20.158 1.00 96.19 109 ALA A N 1
ATOM 792 C CA . ALA A 1 109 ? 14.780 2.997 -21.309 1.00 96.19 109 ALA A CA 1
ATOM 793 C C . ALA A 1 109 ? 14.632 3.765 -22.636 1.00 96.19 109 ALA A C 1
ATOM 795 O O . ALA A 1 109 ? 15.320 3.460 -23.608 1.00 96.19 109 ALA A O 1
ATOM 796 N N . GLU A 1 110 ? 13.803 4.809 -22.673 1.00 96.88 110 GLU A N 1
ATOM 797 C CA . GLU A 1 110 ? 13.647 5.691 -23.834 1.00 96.88 110 GLU A CA 1
ATOM 798 C C . GLU A 1 110 ? 14.931 6.473 -24.144 1.00 96.88 110 GLU A C 1
ATOM 800 O O . GLU A 1 110 ? 15.304 6.629 -25.308 1.00 96.88 110 GLU A O 1
ATOM 805 N N . GLN A 1 111 ? 15.638 6.957 -23.118 1.00 96.06 111 GLN A N 1
ATOM 806 C CA . GLN A 1 111 ? 16.949 7.596 -23.270 1.00 96.06 111 GLN A CA 1
ATOM 807 C C . GLN A 1 111 ? 17.984 6.618 -23.846 1.00 96.06 111 GLN A C 1
ATOM 809 O O . GLN A 1 111 ? 18.749 6.980 -24.747 1.00 96.06 111 GLN A O 1
ATOM 814 N N . ALA A 1 112 ? 17.996 5.376 -23.356 1.00 95.31 112 ALA A N 1
ATOM 815 C CA . ALA A 1 112 ? 18.870 4.325 -23.863 1.00 95.31 112 ALA A CA 1
ATOM 816 C C . ALA A 1 112 ? 18.544 3.988 -25.325 1.00 95.31 112 ALA A C 1
ATOM 818 O O . ALA A 1 112 ? 19.457 3.907 -26.146 1.00 95.31 112 ALA A O 1
ATOM 819 N N . LEU A 1 113 ? 17.257 3.891 -25.678 1.00 93.50 113 LEU A N 1
ATOM 820 C CA . LEU A 1 113 ? 16.807 3.665 -27.052 1.00 93.50 113 LEU A CA 1
ATOM 821 C C . LEU A 1 113 ? 17.242 4.803 -27.983 1.00 93.50 113 LEU A C 1
ATOM 823 O O . LEU A 1 113 ? 17.811 4.538 -29.039 1.00 93.50 113 LEU A O 1
ATOM 827 N N . ARG A 1 114 ? 17.036 6.066 -27.581 1.00 93.44 114 ARG A N 1
ATOM 828 C CA . ARG A 1 114 ? 17.489 7.240 -28.347 1.00 93.44 114 ARG A CA 1
ATOM 829 C C . ARG A 1 114 ? 19.000 7.227 -28.557 1.00 93.44 114 ARG A C 1
ATOM 831 O O . ARG A 1 114 ? 19.463 7.480 -29.665 1.00 93.44 114 ARG A O 1
ATOM 838 N N . THR A 1 115 ? 19.763 6.891 -27.517 1.00 91.94 115 THR A N 1
ATOM 839 C CA . THR A 1 115 ? 21.223 6.760 -27.615 1.00 91.94 115 THR A CA 1
ATOM 840 C C . THR A 1 115 ? 21.607 5.654 -28.592 1.00 91.94 115 THR A C 1
ATOM 842 O O . THR A 1 115 ? 22.391 5.916 -29.492 1.00 91.94 115 THR A O 1
ATOM 845 N N . ALA A 1 116 ? 21.013 4.461 -28.480 1.00 91.62 116 ALA A N 1
ATOM 846 C CA . ALA A 1 116 ? 21.286 3.324 -29.361 1.00 91.62 116 ALA A CA 1
ATOM 847 C C . ALA A 1 116 ? 20.903 3.591 -30.827 1.00 91.62 116 ALA A C 1
ATOM 849 O O . ALA A 1 116 ? 21.584 3.139 -31.742 1.00 91.62 116 ALA A O 1
ATOM 850 N N . GLN A 1 117 ? 19.834 4.353 -31.069 1.00 88.69 117 GLN A N 1
ATOM 851 C CA . GLN A 1 117 ? 19.449 4.798 -32.410 1.00 88.69 117 GLN A CA 1
ATOM 852 C C . GLN A 1 117 ? 20.393 5.877 -32.956 1.00 88.69 117 GLN A C 1
ATOM 854 O O . GLN A 1 117 ? 20.662 5.899 -34.154 1.00 88.69 117 GLN A O 1
ATOM 859 N N . GLY A 1 118 ? 20.909 6.757 -32.091 1.00 70.25 118 GLY A N 1
ATOM 860 C CA . GLY A 1 118 ? 21.904 7.771 -32.446 1.00 70.25 118 GLY A CA 1
ATOM 861 C C . GLY A 1 118 ? 23.319 7.214 -32.649 1.00 70.25 118 GLY A C 1
ATOM 862 O O . GLY A 1 118 ? 24.087 7.793 -33.413 1.00 70.25 118 GLY A O 1
ATOM 863 N N . THR A 1 119 ? 23.661 6.095 -32.000 1.00 54.56 119 THR A N 1
ATOM 864 C CA . THR A 1 119 ? 24.939 5.375 -32.153 1.00 54.56 119 THR A CA 1
ATOM 865 C C . THR A 1 119 ? 24.868 4.193 -33.108 1.00 54.56 119 THR A C 1
ATOM 867 O O . THR A 1 119 ? 25.911 3.616 -33.422 1.00 54.56 119 THR A O 1
ATOM 870 N N . ALA A 1 120 ? 23.686 3.850 -33.629 1.00 50.16 120 ALA A N 1
ATOM 871 C CA . ALA A 1 120 ? 23.616 3.032 -34.822 1.00 50.16 120 ALA A CA 1
ATOM 872 C C . ALA A 1 120 ? 24.442 3.765 -35.886 1.00 50.16 120 ALA A C 1
ATOM 874 O O . ALA A 1 120 ? 24.116 4.916 -36.207 1.00 50.16 120 ALA A O 1
ATOM 875 N N . PRO A 1 121 ? 25.518 3.165 -36.435 1.00 43.62 121 PRO A N 1
ATOM 876 C CA . PRO A 1 121 ? 26.114 3.735 -37.618 1.00 43.62 121 PRO A CA 1
ATOM 877 C C . PRO A 1 121 ? 24.955 3.845 -38.597 1.00 43.62 121 PRO A C 1
ATOM 879 O O . PRO A 1 121 ? 24.346 2.836 -38.966 1.00 43.62 121 PRO A O 1
ATOM 882 N N . LYS A 1 122 ? 24.629 5.077 -39.018 1.00 45.41 122 LYS A N 1
ATOM 883 C CA . LYS A 1 122 ? 24.098 5.262 -40.360 1.00 45.41 122 LYS A CA 1
ATOM 884 C C . LYS A 1 122 ? 25.044 4.415 -41.181 1.00 45.41 122 LYS A C 1
ATOM 886 O O . LYS A 1 122 ? 26.220 4.752 -41.313 1.00 45.41 122 LYS A O 1
ATOM 891 N N . LYS A 1 123 ? 24.567 3.257 -41.628 1.00 43.41 123 LYS A N 1
ATOM 892 C CA . LYS A 1 123 ? 25.174 2.541 -42.723 1.00 43.41 123 LYS A CA 1
ATOM 893 C C . LYS A 1 123 ? 25.045 3.567 -43.835 1.00 43.41 123 LYS A C 1
ATOM 895 O O . LYS A 1 123 ? 24.021 3.635 -44.506 1.00 43.41 123 LYS A O 1
ATOM 900 N N . SER A 1 124 ? 26.027 4.467 -43.923 1.00 40.59 124 SER A N 1
ATOM 901 C CA . SER A 1 124 ? 26.418 5.090 -45.161 1.00 40.59 124 SER A CA 1
ATOM 902 C C . SER A 1 124 ? 26.657 3.876 -46.020 1.00 40.59 124 SER A C 1
ATOM 904 O O . SER A 1 124 ? 27.704 3.236 -45.942 1.00 40.59 124 SER A O 1
ATOM 906 N N . ALA A 1 125 ? 25.596 3.459 -46.712 1.00 43.38 125 ALA A N 1
ATOM 907 C CA . ALA A 1 125 ? 25.733 2.677 -47.903 1.00 43.38 125 ALA A CA 1
ATOM 908 C C . ALA A 1 125 ? 26.848 3.402 -48.640 1.00 43.38 125 ALA A C 1
ATOM 910 O O . ALA A 1 125 ? 26.712 4.596 -48.929 1.00 43.38 125 ALA A O 1
ATOM 911 N N . ALA A 1 126 ? 27.995 2.730 -48.769 1.00 41.88 126 ALA A N 1
ATOM 912 C CA . ALA A 1 126 ? 29.039 3.158 -49.672 1.00 41.88 126 ALA A CA 1
ATOM 913 C C . ALA A 1 126 ? 28.305 3.637 -50.917 1.00 41.88 126 ALA A C 1
ATOM 915 O O . ALA A 1 126 ? 27.470 2.886 -51.431 1.00 41.88 126 ALA A O 1
ATOM 916 N N . ALA A 1 127 ? 28.476 4.918 -51.253 1.00 43.41 127 ALA A N 1
ATOM 917 C CA . ALA A 1 127 ? 27.737 5.545 -52.327 1.00 43.41 127 ALA A CA 1
ATOM 918 C C . ALA A 1 127 ? 27.859 4.624 -53.539 1.00 43.41 127 ALA A C 1
ATOM 920 O O . ALA A 1 127 ? 28.943 4.481 -54.106 1.00 43.41 127 ALA A O 1
ATOM 921 N N . ALA A 1 128 ? 26.765 3.935 -53.873 1.00 50.28 128 ALA A N 1
ATOM 922 C CA . ALA A 1 128 ? 26.672 3.248 -55.141 1.00 50.28 128 ALA A CA 1
ATOM 923 C C . ALA A 1 128 ? 26.983 4.314 -56.199 1.00 50.28 128 ALA A C 1
ATOM 925 O O . ALA A 1 128 ? 26.537 5.458 -56.023 1.00 50.28 128 ALA A O 1
ATOM 926 N N . PRO A 1 129 ? 27.789 3.997 -57.227 1.00 46.06 129 PRO A N 1
ATOM 927 C CA . PRO A 1 129 ? 28.199 4.978 -58.220 1.00 46.06 129 PRO A CA 1
ATOM 928 C C . PRO A 1 129 ? 26.958 5.733 -58.689 1.00 46.06 129 PRO A C 1
ATOM 930 O O . PRO A 1 129 ? 25.981 5.124 -59.131 1.00 46.06 129 PRO A O 1
ATOM 933 N N . ALA A 1 130 ? 26.958 7.051 -58.482 1.00 55.69 130 ALA A N 1
ATOM 934 C CA . ALA A 1 130 ? 25.827 7.890 -58.828 1.00 55.69 130 ALA A CA 1
ATOM 935 C C . ALA A 1 130 ? 25.616 7.768 -60.338 1.00 55.69 130 ALA A C 1
ATOM 937 O O . ALA A 1 130 ? 26.394 8.304 -61.124 1.00 55.69 130 ALA A O 1
ATOM 938 N N . VAL A 1 131 ? 24.596 7.010 -60.745 1.00 65.44 131 VAL A N 1
ATOM 939 C CA . VAL A 1 131 ? 24.251 6.865 -62.159 1.00 65.44 131 VAL A CA 1
ATOM 940 C C . VAL A 1 131 ? 23.935 8.271 -62.666 1.00 65.44 131 VAL A C 1
ATOM 942 O O . VAL A 1 131 ? 23.093 8.944 -62.059 1.00 65.44 131 VAL A O 1
ATOM 945 N N . PRO A 1 132 ? 24.627 8.751 -63.714 1.00 74.81 132 PRO A N 1
ATOM 946 C CA . PRO A 1 132 ? 24.484 10.122 -64.168 1.00 74.81 132 PRO A CA 1
ATOM 947 C C . PRO A 1 132 ? 23.030 10.375 -64.538 1.00 74.81 132 PRO A C 1
ATOM 949 O O . PRO A 1 132 ? 22.410 9.561 -65.234 1.00 74.81 132 PRO A O 1
ATOM 952 N N . ARG A 1 133 ? 22.494 11.491 -64.031 1.00 78.69 133 ARG A N 1
ATOM 953 C CA . ARG A 1 133 ? 21.104 11.891 -64.244 1.00 78.69 133 ARG A CA 1
ATOM 954 C C . ARG A 1 133 ? 20.819 11.906 -65.751 1.00 78.69 133 ARG A C 1
ATOM 956 O O . ARG A 1 133 ? 21.607 12.502 -66.482 1.00 78.69 133 ARG A O 1
ATOM 963 N N . PRO A 1 134 ? 19.729 11.271 -66.213 1.00 81.69 134 PRO A N 1
ATOM 964 C CA . PRO A 1 134 ? 19.399 11.255 -67.627 1.00 81.69 134 PRO A CA 1
ATOM 965 C C . PRO A 1 134 ? 19.162 12.675 -68.128 1.00 81.69 134 PRO A C 1
ATOM 967 O O . PRO A 1 134 ? 18.599 13.519 -67.415 1.00 81.69 134 PRO A O 1
ATOM 970 N N . ASP A 1 135 ? 19.592 12.925 -69.361 1.00 84.06 135 ASP A N 1
ATOM 971 C CA . ASP A 1 135 ? 19.267 14.161 -70.057 1.00 84.06 135 ASP A CA 1
ATOM 972 C C . ASP A 1 135 ? 17.742 14.265 -70.291 1.00 84.06 135 ASP A C 1
ATOM 974 O O . ASP A 1 135 ? 16.957 13.357 -69.990 1.00 84.06 135 ASP A O 1
ATOM 978 N N . ARG A 1 136 ? 17.273 15.413 -70.791 1.00 82.25 136 ARG A N 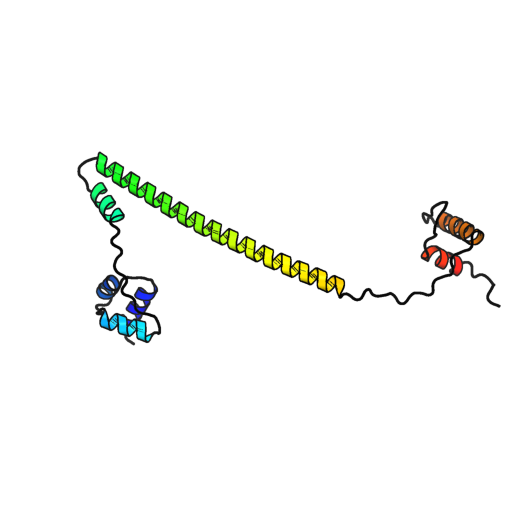1
ATOM 979 C CA . ARG A 1 136 ? 15.831 15.645 -70.970 1.00 82.25 136 ARG A CA 1
ATOM 980 C C . ARG A 1 136 ? 15.190 14.661 -71.962 1.00 82.25 136 ARG A C 1
ATOM 982 O O . ARG A 1 136 ? 14.022 14.320 -71.768 1.00 82.25 136 ARG A O 1
ATOM 989 N N . ALA A 1 137 ? 15.923 14.228 -72.988 1.00 84.69 137 ALA A N 1
ATOM 990 C CA . ALA A 1 137 ? 15.433 13.322 -74.025 1.00 84.69 137 ALA A CA 1
ATOM 991 C C . ALA A 1 137 ? 15.403 11.872 -73.518 1.00 84.69 137 ALA A C 1
ATOM 993 O O . ALA A 1 137 ? 14.370 11.209 -73.591 1.00 84.69 137 ALA A O 1
ATOM 994 N N . GLU A 1 138 ? 16.484 11.419 -72.890 1.00 86.75 138 GLU A N 1
ATOM 995 C CA . GLU A 1 138 ? 16.589 10.123 -72.225 1.00 86.75 138 GLU A CA 1
ATOM 996 C C . GLU A 1 138 ? 15.539 9.989 -71.114 1.00 86.75 138 GLU A C 1
ATOM 998 O O . GLU A 1 138 ? 14.868 8.967 -70.996 1.00 86.75 138 GLU A O 1
ATOM 1003 N N . GLY A 1 139 ? 15.297 11.055 -70.348 1.00 88.88 139 GLY A N 1
ATOM 1004 C CA . GLY A 1 139 ? 14.245 11.070 -69.340 1.00 88.88 139 GLY A CA 1
ATOM 1005 C C . GLY A 1 139 ? 12.831 10.922 -69.918 1.00 88.88 139 GLY A C 1
ATOM 1006 O O . GLY A 1 139 ? 11.942 10.436 -69.220 1.00 88.88 139 GLY A O 1
ATOM 1007 N N . ALA A 1 140 ? 12.569 11.345 -71.158 1.00 88.19 140 ALA A N 1
ATOM 1008 C CA . ALA A 1 140 ? 11.276 11.104 -71.804 1.00 88.19 140 ALA A CA 1
ATOM 1009 C C . ALA A 1 140 ? 11.120 9.622 -72.183 1.00 88.19 140 ALA A C 1
ATOM 1011 O O . ALA A 1 140 ? 10.101 9.021 -71.838 1.00 88.19 140 ALA A O 1
ATOM 1012 N N . LEU A 1 141 ? 12.167 9.028 -72.766 1.00 90.19 141 LEU A N 1
ATOM 1013 C CA . LEU A 1 141 ? 12.209 7.612 -73.144 1.00 90.19 141 LEU A CA 1
ATOM 1014 C C . LEU A 1 141 ? 12.059 6.685 -71.933 1.00 90.19 141 LEU A C 1
ATOM 1016 O O . LEU A 1 141 ? 11.234 5.775 -71.953 1.00 90.19 141 LEU A O 1
ATOM 1020 N N . ILE A 1 142 ? 12.769 6.967 -70.833 1.00 90.88 142 ILE A N 1
ATOM 1021 C CA . ILE A 1 142 ? 12.657 6.184 -69.592 1.00 90.88 142 ILE A CA 1
ATOM 1022 C C . ILE A 1 142 ? 11.223 6.228 -69.048 1.00 90.88 142 ILE A C 1
ATOM 1024 O O . ILE A 1 142 ? 10.715 5.215 -68.575 1.00 90.88 142 ILE A O 1
ATOM 1028 N N . ARG A 1 143 ? 10.535 7.378 -69.115 1.00 91.75 143 ARG A N 1
ATOM 1029 C CA . ARG A 1 143 ? 9.141 7.490 -68.645 1.00 91.75 143 ARG A CA 1
ATOM 1030 C C . ARG A 1 143 ? 8.175 6.700 -69.518 1.00 91.75 143 ARG A C 1
ATOM 1032 O O . ARG A 1 143 ? 7.261 6.084 -68.981 1.00 91.75 143 ARG A O 1
ATOM 1039 N N . GLU A 1 144 ? 8.344 6.740 -70.832 1.00 91.00 144 GLU A N 1
ATOM 1040 C CA . GLU A 1 144 ? 7.51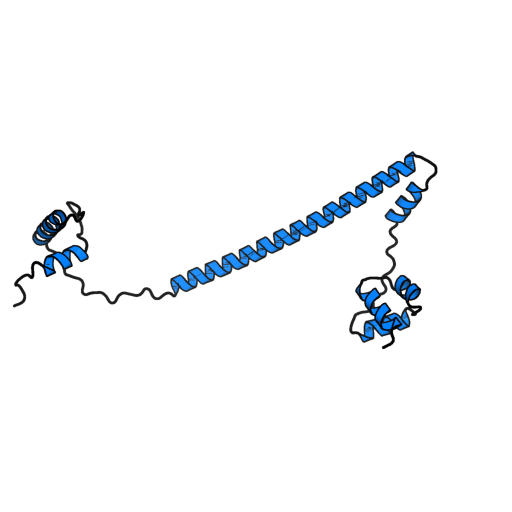6 5.975 -71.764 1.00 91.00 144 GLU A CA 1
ATOM 1041 C C . GLU A 1 144 ? 7.713 4.468 -71.571 1.00 91.00 144 GLU A C 1
ATOM 1043 O O . GLU A 1 144 ? 6.743 3.745 -71.343 1.00 91.00 144 GLU A O 1
ATOM 1048 N N . TRP A 1 145 ? 8.969 4.025 -71.518 1.00 93.12 145 TRP A N 1
ATOM 1049 C CA . TRP A 1 145 ? 9.348 2.646 -71.215 1.00 93.12 145 TRP A CA 1
ATOM 1050 C C . TRP A 1 145 ? 8.802 2.173 -69.861 1.00 93.12 145 TRP A C 1
ATOM 1052 O O . TRP A 1 145 ? 8.248 1.078 -69.756 1.00 93.12 145 TRP A O 1
ATOM 1062 N N . ALA A 1 146 ? 8.897 3.013 -68.826 1.00 92.06 146 ALA A N 1
ATOM 1063 C CA . ALA A 1 146 ? 8.415 2.687 -67.490 1.00 92.06 146 ALA A CA 1
ATOM 1064 C C . ALA A 1 146 ? 6.883 2.558 -67.459 1.00 92.06 146 ALA A C 1
ATOM 1066 O O . ALA A 1 146 ? 6.364 1.614 -66.864 1.00 92.06 146 ALA A O 1
ATOM 1067 N N . ARG A 1 147 ? 6.154 3.450 -68.147 1.00 91.88 147 ARG A N 1
ATOM 1068 C CA . ARG A 1 147 ? 4.688 3.360 -68.269 1.00 91.88 147 ARG A CA 1
ATOM 1069 C C . ARG A 1 147 ? 4.249 2.128 -69.054 1.00 91.88 147 ARG A C 1
ATOM 1071 O O . ARG A 1 147 ? 3.295 1.479 -68.639 1.00 91.88 147 ARG A O 1
ATOM 1078 N N . ALA A 1 148 ? 4.953 1.773 -70.130 1.00 90.19 148 ALA A N 1
ATOM 1079 C CA . ALA A 1 148 ? 4.680 0.554 -70.896 1.00 90.19 148 ALA A CA 1
ATOM 1080 C C . ALA A 1 148 ? 4.827 -0.721 -70.041 1.00 90.19 148 ALA A C 1
ATOM 1082 O O . ALA A 1 148 ? 4.133 -1.705 -70.274 1.00 90.19 148 ALA A O 1
ATOM 1083 N N . ARG A 1 149 ? 5.683 -0.680 -69.012 1.00 90.12 149 ARG A N 1
ATOM 1084 C CA . ARG A 1 149 ? 5.884 -1.750 -68.019 1.00 90.12 149 ARG A CA 1
ATOM 1085 C C . ARG A 1 149 ? 4.985 -1.648 -66.779 1.00 90.12 149 ARG A C 1
ATOM 1087 O O . ARG A 1 149 ? 5.142 -2.428 -65.846 1.00 90.12 149 ARG A O 1
ATOM 1094 N N . GLY A 1 150 ? 4.050 -0.697 -66.749 1.00 89.88 150 GLY A N 1
ATOM 1095 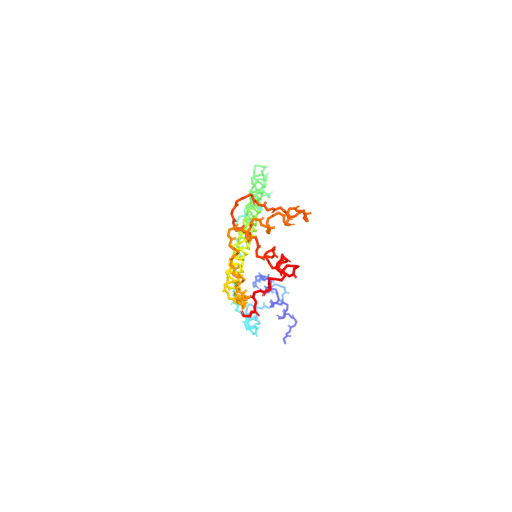C CA . GLY A 1 150 ? 3.119 -0.511 -65.633 1.00 89.88 150 GLY A CA 1
ATOM 1096 C C . GLY A 1 150 ? 3.702 0.214 -64.415 1.00 89.88 150 GLY A C 1
ATOM 1097 O O . GLY A 1 150 ? 3.057 0.260 -63.370 1.00 89.88 150 GLY A O 1
ATOM 1098 N N . HIS A 1 151 ? 4.893 0.813 -64.517 1.00 90.44 151 HIS A N 1
ATOM 1099 C CA . HIS A 1 151 ? 5.440 1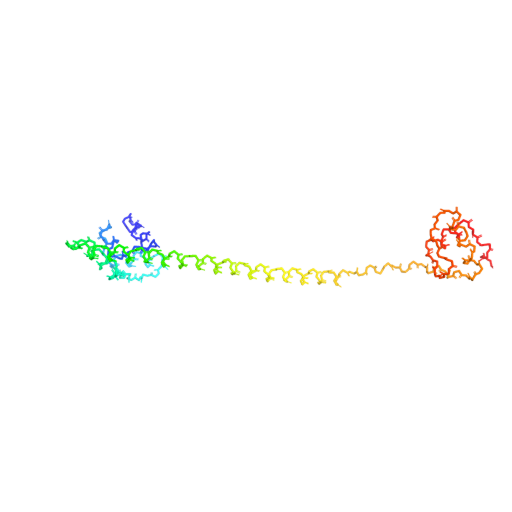.639 -63.442 1.00 90.44 151 HIS A CA 1
ATOM 1100 C C . HIS A 1 151 ? 4.765 3.017 -63.408 1.00 90.44 151 HIS A C 1
ATOM 1102 O O . HIS A 1 151 ? 4.629 3.703 -64.426 1.00 90.44 151 HIS A O 1
ATOM 1108 N N . GLN A 1 152 ? 4.388 3.464 -62.209 1.00 85.88 152 GLN A N 1
ATOM 1109 C CA . GLN A 1 152 ? 3.767 4.768 -62.002 1.00 85.88 152 GLN A CA 1
ATOM 1110 C C . GLN A 1 152 ? 4.834 5.870 -61.962 1.00 85.88 152 GLN A C 1
ATOM 1112 O O . GLN A 1 152 ? 5.495 6.082 -60.948 1.00 85.88 152 GLN A O 1
ATOM 1117 N N . VAL A 1 153 ? 5.003 6.588 -63.077 1.00 87.00 153 VAL A N 1
ATOM 1118 C CA . VAL A 1 153 ? 5.953 7.707 -63.191 1.00 87.00 153 VAL A CA 1
ATOM 1119 C C . VAL A 1 153 ? 5.224 8.988 -63.585 1.00 87.00 153 VAL A C 1
ATOM 1121 O O . VAL A 1 153 ? 4.477 9.014 -64.567 1.00 87.00 153 VAL A O 1
ATOM 1124 N N . GLY A 1 154 ? 5.464 10.067 -62.833 1.00 80.56 154 GLY A N 1
ATOM 1125 C CA . GLY A 1 154 ? 4.893 11.388 -63.103 1.00 80.56 154 GLY A CA 1
ATOM 1126 C C . GLY A 1 154 ? 5.276 11.941 -64.483 1.00 80.56 154 GLY A C 1
ATOM 1127 O O . GLY A 1 154 ? 6.310 11.590 -65.057 1.00 80.56 154 GLY A O 1
ATOM 1128 N N . SER A 1 155 ? 4.441 12.825 -65.034 1.00 72.62 155 SER A N 1
ATOM 1129 C CA . SER A 1 155 ? 4.684 13.482 -66.329 1.00 72.62 155 SER A CA 1
ATOM 1130 C C . SER A 1 155 ? 5.871 14.455 -66.296 1.00 72.62 155 SER A C 1
ATOM 1132 O O . SER A 1 155 ? 6.532 14.646 -67.315 1.00 72.62 155 SER A O 1
ATOM 1134 N N . ALA A 1 156 ? 6.189 15.008 -65.122 1.00 71.00 156 ALA A N 1
ATOM 1135 C CA . ALA A 1 156 ? 7.323 15.890 -64.872 1.00 71.00 156 ALA A CA 1
ATOM 1136 C C . ALA A 1 156 ? 8.006 15.537 -63.538 1.00 71.00 156 ALA A C 1
ATOM 1138 O O . ALA A 1 156 ? 7.376 14.982 -62.641 1.00 71.00 156 ALA A O 1
ATOM 1139 N N . GLY A 1 157 ? 9.296 15.865 -63.409 1.00 77.88 157 GLY A N 1
ATOM 1140 C CA . GLY A 1 157 ? 10.063 15.680 -62.169 1.00 77.88 157 GLY A CA 1
ATOM 1141 C C . GLY A 1 157 ? 11.185 14.643 -62.252 1.00 77.88 157 GLY A C 1
ATOM 1142 O O . GLY A 1 157 ? 11.523 14.149 -63.333 1.00 77.88 157 GLY A O 1
ATOM 1143 N N . ALA A 1 158 ? 11.804 14.368 -61.102 1.00 81.81 158 ALA A N 1
ATOM 1144 C CA . ALA A 1 158 ? 12.879 13.388 -60.972 1.00 81.81 158 ALA A CA 1
ATOM 1145 C C . ALA A 1 158 ? 12.349 11.961 -61.196 1.00 81.81 158 ALA A C 1
ATOM 1147 O O . ALA A 1 158 ? 11.276 11.609 -60.714 1.00 81.81 158 ALA A O 1
ATOM 1148 N N . ILE A 1 159 ? 13.101 11.158 -61.948 1.00 85.06 159 ILE A N 1
ATOM 1149 C CA . ILE A 1 159 ? 12.802 9.743 -62.191 1.00 85.06 159 ILE A CA 1
ATOM 1150 C C . ILE A 1 159 ? 13.529 8.930 -61.120 1.00 85.06 159 ILE A C 1
ATOM 1152 O O . ILE A 1 159 ? 14.659 9.268 -60.765 1.00 85.06 159 ILE A O 1
ATOM 1156 N N . ALA A 1 160 ? 12.886 7.884 -60.599 1.00 87.19 160 ALA A N 1
ATOM 1157 C CA . ALA A 1 160 ? 13.513 6.982 -59.640 1.00 87.19 160 ALA A CA 1
ATOM 1158 C C . ALA A 1 160 ? 14.774 6.338 -60.238 1.00 87.19 160 ALA A C 1
ATOM 1160 O O . ALA A 1 160 ? 14.780 5.926 -61.400 1.00 87.19 160 ALA A O 1
ATOM 1161 N N . GLN A 1 161 ? 15.828 6.236 -59.429 1.00 84.31 161 GLN A N 1
ATOM 1162 C CA . GLN A 1 161 ? 17.128 5.718 -59.859 1.00 84.31 161 GLN A CA 1
ATOM 1163 C C . GLN A 1 161 ? 17.034 4.294 -60.418 1.00 84.31 161 GLN A C 1
ATOM 1165 O O . GLN A 1 161 ? 17.653 3.988 -61.435 1.00 84.31 161 GLN A O 1
ATOM 1170 N N . ASP A 1 162 ? 16.200 3.457 -59.805 1.00 85.81 162 ASP A N 1
ATOM 1171 C CA . ASP A 1 162 ? 16.021 2.057 -60.196 1.00 85.81 162 ASP A CA 1
ATOM 1172 C C . ASP A 1 162 ? 15.485 1.921 -61.627 1.00 85.81 162 ASP A C 1
ATOM 1174 O O . ASP A 1 162 ? 15.913 1.043 -62.374 1.00 85.81 162 ASP A O 1
ATOM 1178 N N . LEU A 1 163 ? 14.613 2.841 -62.054 1.00 88.38 163 LEU A N 1
ATOM 1179 C CA . LEU A 1 163 ? 14.078 2.860 -63.418 1.00 88.38 163 LEU A CA 1
ATOM 1180 C C . LEU A 1 163 ? 15.132 3.296 -64.439 1.00 88.38 163 LEU A C 1
ATOM 1182 O O . LEU A 1 163 ? 15.146 2.786 -65.555 1.00 88.38 163 LEU A O 1
ATOM 1186 N N . ILE A 1 164 ? 16.025 4.216 -64.061 1.00 88.69 164 ILE A N 1
ATOM 1187 C CA . ILE A 1 164 ? 17.140 4.651 -64.916 1.00 88.69 164 ILE A CA 1
ATOM 1188 C C . ILE A 1 164 ? 18.107 3.481 -65.134 1.00 88.69 164 ILE A C 1
ATOM 1190 O O . ILE A 1 164 ? 18.530 3.233 -66.261 1.00 88.69 164 ILE A O 1
ATOM 1194 N N . VAL A 1 165 ? 18.430 2.746 -64.066 1.00 86.81 165 VAL A N 1
ATOM 1195 C CA . VAL A 1 165 ? 19.298 1.561 -64.129 1.00 86.81 165 VAL A CA 1
ATOM 1196 C C . VAL A 1 165 ? 18.666 0.464 -64.980 1.00 86.81 165 VAL A C 1
ATOM 1198 O O . VAL A 1 165 ? 19.319 -0.039 -65.889 1.00 86.81 165 VAL A O 1
ATOM 1201 N N . ALA A 1 166 ? 17.399 0.125 -64.733 1.00 88.50 166 ALA A N 1
ATOM 1202 C CA . ALA A 1 166 ? 16.703 -0.923 -65.475 1.00 88.50 166 ALA A CA 1
ATOM 1203 C C . ALA A 1 166 ? 16.571 -0.586 -66.970 1.00 88.50 166 ALA A C 1
ATOM 1205 O O . ALA A 1 166 ? 16.840 -1.433 -67.819 1.00 88.50 166 ALA A O 1
ATOM 1206 N N . TYR A 1 167 ? 16.257 0.671 -67.301 1.00 88.31 167 TYR A N 1
ATOM 1207 C CA . TYR A 1 167 ? 16.205 1.125 -68.689 1.00 88.31 167 TYR A CA 1
ATOM 1208 C C . TYR A 1 167 ? 17.564 1.008 -69.391 1.00 88.31 167 TYR A C 1
ATOM 1210 O O . TYR A 1 167 ? 17.634 0.469 -70.494 1.00 88.31 167 TYR A O 1
ATOM 1218 N N . ARG A 1 168 ? 18.648 1.476 -68.753 1.00 89.50 168 ARG A N 1
ATOM 1219 C CA . ARG A 1 168 ? 20.011 1.431 -69.318 1.00 89.50 168 ARG A CA 1
ATOM 1220 C C . ARG A 1 168 ? 20.587 0.016 -69.399 1.00 89.50 168 ARG A C 1
ATOM 1222 O O . ARG A 1 168 ? 21.422 -0.233 -70.259 1.00 89.50 168 ARG A O 1
ATOM 1229 N N . ALA A 1 169 ? 20.147 -0.900 -68.537 1.00 86.88 169 ALA A N 1
ATOM 1230 C CA . ALA A 1 169 ? 20.513 -2.312 -68.625 1.00 86.88 169 ALA A CA 1
ATOM 1231 C C . ALA A 1 169 ? 19.914 -2.981 -69.873 1.00 86.88 169 ALA A C 1
ATOM 1233 O O . ALA A 1 169 ? 20.568 -3.808 -70.501 1.00 86.88 169 ALA A O 1
ATOM 1234 N N . GLU A 1 170 ? 18.690 -2.605 -70.251 1.00 85.25 170 GLU A N 1
ATOM 1235 C CA . GLU A 1 170 ? 18.032 -3.107 -71.464 1.00 85.25 170 GLU A CA 1
ATOM 1236 C C . GLU A 1 170 ? 18.438 -2.347 -72.734 1.00 85.25 170 GLU A C 1
ATOM 1238 O O . GLU A 1 170 ? 18.396 -2.906 -73.827 1.00 85.25 170 GLU A O 1
ATOM 1243 N N . HIS A 1 171 ? 18.840 -1.082 -72.589 1.00 83.56 171 HIS A N 1
ATOM 1244 C CA . HIS A 1 171 ? 19.276 -0.203 -73.674 1.00 83.56 171 HIS A CA 1
ATOM 1245 C C . HIS A 1 171 ? 20.709 0.279 -73.412 1.00 83.56 171 HIS A C 1
ATOM 1247 O O . HIS A 1 171 ? 20.916 1.465 -73.124 1.00 83.56 171 HIS A O 1
ATOM 1253 N N . PRO A 1 172 ? 21.711 -0.619 -73.478 1.00 74.69 172 PRO A N 1
ATOM 1254 C CA . PRO A 1 172 ? 23.103 -0.220 -73.358 1.00 74.69 172 PRO A CA 1
ATOM 1255 C C . PRO A 1 172 ? 23.427 0.755 -74.494 1.00 74.69 172 PRO A C 1
ATOM 1257 O O . PRO A 1 172 ? 23.397 0.406 -75.674 1.00 74.69 172 PRO A O 1
ATOM 1260 N N . ARG A 1 173 ? 23.692 2.014 -74.137 1.00 61.81 173 ARG A N 1
ATOM 1261 C CA . ARG A 1 173 ? 24.161 3.030 -75.082 1.00 61.81 173 ARG A CA 1
ATOM 1262 C C . ARG A 1 173 ? 25.517 2.564 -75.616 1.00 61.81 173 ARG A C 1
ATOM 1264 O O . ARG A 1 173 ? 26.397 2.242 -74.824 1.00 61.81 173 ARG A O 1
ATOM 1271 N N . ALA A 1 174 ? 25.696 2.560 -76.932 1.00 52.53 174 ALA A N 1
ATOM 1272 C CA . ALA A 1 174 ? 26.958 2.201 -77.586 1.00 52.53 174 ALA A CA 1
ATOM 1273 C C . ALA A 1 174 ? 28.078 3.254 -77.403 1.00 52.53 174 ALA A C 1
ATOM 1275 O O . ALA A 1 174 ? 29.072 3.222 -78.121 1.00 52.53 174 ALA A O 1
ATOM 1276 N N . ASP A 1 175 ? 27.945 4.163 -76.435 1.00 49.44 175 ASP A N 1
ATOM 1277 C CA . ASP A 1 175 ? 28.866 5.274 -76.202 1.00 49.44 175 ASP A CA 1
ATOM 1278 C C . ASP A 1 175 ? 29.776 4.947 -75.007 1.00 49.44 175 ASP A C 1
ATOM 1280 O O . ASP A 1 175 ? 29.680 5.527 -73.924 1.00 49.44 175 ASP A O 1
ATOM 1284 N N . ALA A 1 176 ? 30.635 3.951 -75.211 1.00 43.34 176 ALA A N 1
ATOM 1285 C CA . ALA A 1 176 ? 31.858 3.734 -74.445 1.00 43.34 176 ALA A CA 1
ATOM 1286 C C . ALA A 1 176 ? 32.970 3.333 -75.428 1.00 43.34 176 ALA A C 1
ATOM 1288 O O . ALA A 1 176 ? 33.405 2.182 -75.466 1.00 43.34 176 ALA A O 1
ATOM 1289 N N . ALA A 1 177 ? 33.371 4.302 -76.254 1.00 32.75 177 ALA A N 1
ATOM 1290 C CA . ALA A 1 177 ? 34.640 4.356 -76.974 1.00 32.75 177 ALA A CA 1
ATOM 1291 C C . ALA A 1 177 ? 35.116 5.814 -76.984 1.00 32.75 177 ALA A C 1
ATOM 1293 O O . ALA A 1 177 ? 34.279 6.691 -77.299 1.00 32.75 177 ALA A O 1
#

Radius of gyration: 43.02 Å; chains: 1; bounding box: 63×39×111 Å